Protein AF-A0A7S2W513-F1 (afdb_monomer_lite)

Organism: NCBI:txid1034831

Radius of gyration: 16.24 Å; chains: 1; bounding box: 41×33×45 Å

Secondary structure (DSSP, 8-state):
-PPP-TT-GGG-TTSTT-HHHHHHHHHTS-TT----SSEEEEETTEEEEEE--EE-HHHHHS---S--TTEE-HHHHHHHHHTSPSS-SEEEESSPBTTT-TTSBHHHHHHHHHS-GGGS-SEEEE-S-SS--S-----SS-TT-HHHHHHHHHTT-

InterPro domains:
  IPR004843 Calcineurin-like, phosphoesterase domain [PF00149] (4-131)
  IPR029052 Metallo-dependent phosphatase-like [G3DSA:3.60.21.10] (4-156)
  IPR029052 Metallo-dependent phosphatase-like [SSF56300] (4-141)
  IPR051693 UPF0046 metallophosphoesterase [PTHR12905] (5-137)

pLDDT: mean 82.96, std 17.29, range [33.56, 98.06]

Sequence (157 aa):
PRPPGNHDTILDKRSMDYQPVAREILARLPSHVEYLQHKGTQYRGLNIFGSPYTASRVELFGQRYYSEGFERTT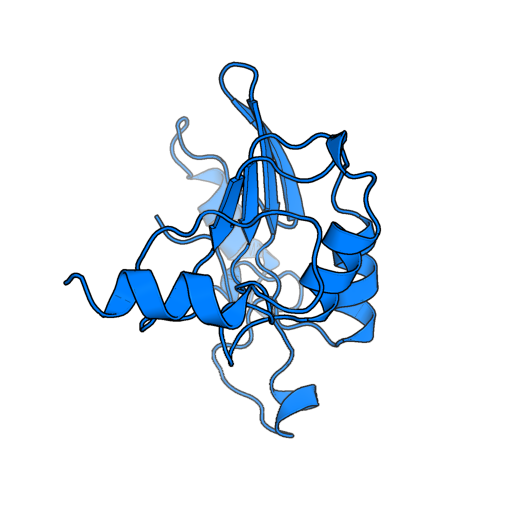KERRRLWSEIPQGLDLLITHVPPGTLASSGDSTLDDAIAAMPRDSRPKVHCFGHDHHGFGVSLVQYGNKGNAGAAAAAAAAAA

Foldseek 3Di:
DAAAELQVLCCAPPRPNPDPVVVVVQVPDPPPDDHADLDWDDDPNFIEHEHHAFAACCQVPVDDDPSRGNHDHLVVLLVSLLSDFWQGQEYEYAAADVLQDVRHDVSNVVSQLPGDPNRHHNYYHYHPDPVQPDDFDDDPDDPPPSVPRSVVGVVVD

Structure (mmCIF, N/CA/C/O backbone):
data_AF-A0A7S2W513-F1
#
_entry.id   AF-A0A7S2W513-F1
#
loop_
_atom_site.group_PDB
_atom_site.id
_atom_site.type_symbol
_atom_site.label_atom_id
_atom_site.label_alt_id
_atom_site.label_comp_id
_atom_site.label_asym_id
_atom_site.label_entity_id
_atom_site.label_seq_id
_atom_site.pdbx_PDB_ins_code
_atom_site.Cartn_x
_atom_site.Cartn_y
_atom_site.Cartn_z
_atom_site.occupancy
_atom_site.B_iso_or_equiv
_atom_site.auth_seq_id
_atom_site.auth_comp_id
_atom_site.auth_asym_id
_atom_site.auth_atom_id
_atom_site.pdbx_PDB_model_num
ATOM 1 N N . PRO A 1 1 ? -6.112 -14.702 -0.211 1.00 46.03 1 PRO A N 1
ATOM 2 C CA . PRO A 1 1 ? -5.761 -14.009 -1.478 1.00 46.03 1 PRO A CA 1
ATOM 3 C C . PRO A 1 1 ? -4.738 -12.901 -1.206 1.00 46.03 1 PRO A C 1
ATOM 5 O O . PRO A 1 1 ? -4.968 -12.104 -0.303 1.00 46.03 1 PRO A O 1
ATOM 8 N N . ARG A 1 2 ? -3.600 -12.885 -1.916 1.00 57.59 2 ARG A N 1
ATOM 9 C CA . ARG A 1 2 ? -2.625 -11.788 -1.806 1.00 57.59 2 ARG A CA 1
ATOM 10 C C . ARG A 1 2 ? -3.112 -10.583 -2.619 1.00 57.59 2 ARG A C 1
ATOM 12 O O . ARG A 1 2 ? -3.688 -10.805 -3.685 1.00 57.59 2 ARG A O 1
ATOM 19 N N . PRO A 1 3 ? -2.927 -9.344 -2.132 1.00 71.69 3 PRO A N 1
ATOM 20 C CA . PRO A 1 3 ? -3.208 -8.169 -2.941 1.00 71.69 3 PRO A CA 1
ATOM 21 C C . PRO A 1 3 ? -2.285 -8.136 -4.174 1.00 71.69 3 PRO A C 1
ATOM 23 O O . PRO A 1 3 ? -1.202 -8.726 -4.129 1.00 71.69 3 PRO A O 1
ATOM 26 N N . PRO A 1 4 ? -2.702 -7.461 -5.260 1.00 78.25 4 PRO A N 1
ATOM 27 C CA . PRO A 1 4 ? -1.838 -7.196 -6.410 1.00 78.25 4 PRO A CA 1
ATOM 28 C C . PRO A 1 4 ? -0.530 -6.525 -5.979 1.00 78.25 4 PRO A C 1
ATOM 30 O O . PRO A 1 4 ? -0.530 -5.699 -5.067 1.00 78.25 4 PRO A O 1
ATOM 33 N N . GLY A 1 5 ? 0.558 -6.838 -6.667 1.00 81.12 5 GLY A N 1
ATOM 34 C CA . GLY A 1 5 ? 1.898 -6.384 -6.343 1.00 81.12 5 GLY A CA 1
ATOM 35 C C . GLY A 1 5 ? 2.865 -6.502 -7.513 1.00 81.12 5 GLY A C 1
ATOM 36 O O . GLY A 1 5 ? 2.487 -6.450 -8.679 1.00 81.12 5 GLY A O 1
ATOM 37 N N . ASN A 1 6 ? 4.148 -6.674 -7.214 1.00 81.12 6 ASN A N 1
ATOM 38 C CA . ASN A 1 6 ? 5.201 -6.552 -8.222 1.00 81.12 6 ASN A CA 1
ATOM 39 C C . ASN A 1 6 ? 5.165 -7.591 -9.353 1.00 81.12 6 ASN A C 1
ATOM 41 O O . ASN A 1 6 ? 5.628 -7.329 -10.458 1.00 81.12 6 ASN A O 1
ATOM 45 N N . HIS A 1 7 ? 4.508 -8.728 -9.147 1.00 85.88 7 HIS A N 1
ATOM 46 C CA . HIS A 1 7 ? 4.329 -9.734 -10.197 1.00 85.88 7 HIS A CA 1
ATOM 47 C C . HIS A 1 7 ? 3.085 -9.495 -11.070 1.00 85.88 7 HIS A C 1
ATOM 49 O O . HIS A 1 7 ? 2.903 -10.190 -12.064 1.00 85.88 7 HIS A O 1
ATOM 55 N N . ASP A 1 8 ? 2.262 -8.495 -10.753 1.00 85.19 8 ASP A N 1
ATOM 56 C CA . ASP A 1 8 ? 1.015 -8.179 -11.454 1.00 85.19 8 ASP A CA 1
ATOM 57 C C . ASP A 1 8 ? 1.222 -7.068 -12.495 1.00 85.19 8 ASP A C 1
ATOM 59 O O . ASP A 1 8 ? 0.463 -6.099 -12.566 1.00 85.19 8 ASP A O 1
ATOM 63 N N . THR A 1 9 ? 2.273 -7.191 -13.312 1.00 85.38 9 THR A N 1
ATOM 64 C CA . THR A 1 9 ? 2.670 -6.185 -14.316 1.00 85.38 9 THR A CA 1
ATOM 65 C C . THR A 1 9 ? 1.538 -5.837 -15.276 1.00 85.38 9 THR A C 1
ATOM 67 O O . THR A 1 9 ? 1.370 -4.671 -15.620 1.00 85.38 9 THR A O 1
ATOM 70 N N . ILE A 1 10 ? 0.707 -6.812 -15.652 1.00 86.38 10 ILE A N 1
ATOM 71 C CA . ILE A 1 10 ? -0.454 -6.602 -16.526 1.00 86.38 10 ILE A CA 1
ATOM 72 C C . ILE A 1 10 ? -1.484 -5.629 -15.930 1.00 86.38 10 ILE A C 1
ATOM 74 O O . ILE A 1 10 ? -2.225 -5.001 -16.674 1.00 86.38 10 ILE A O 1
ATOM 78 N N . LEU A 1 11 ? -1.525 -5.468 -14.602 1.00 86.31 11 LEU A N 1
ATOM 79 C CA . LEU A 1 11 ? -2.463 -4.588 -13.900 1.00 86.31 11 LEU A CA 1
ATOM 80 C C . LEU A 1 11 ? -1.873 -3.203 -13.574 1.00 86.31 11 LEU A C 1
ATOM 82 O O . LEU A 1 11 ? -2.607 -2.316 -13.125 1.00 86.31 11 LEU A O 1
ATOM 86 N N . ASP A 1 12 ? -0.572 -2.976 -13.786 1.00 86.50 12 ASP A N 1
ATOM 87 C CA . ASP A 1 12 ? 0.029 -1.657 -13.576 1.00 86.50 12 ASP A CA 1
ATOM 88 C C . ASP A 1 12 ? -0.175 -0.761 -14.801 1.00 86.50 12 ASP A C 1
ATOM 90 O O . ASP A 1 12 ? 0.250 -1.091 -15.905 1.00 86.50 12 ASP A O 1
ATOM 94 N N . LYS A 1 13 ? -0.725 0.442 -14.586 1.00 78.25 13 LYS A N 1
ATOM 95 C CA . LYS A 1 13 ? -0.958 1.443 -15.638 1.00 78.25 13 LYS A CA 1
ATOM 96 C C . LYS A 1 13 ? 0.296 1.867 -16.397 1.00 78.25 13 LYS A C 1
ATOM 98 O O . LYS A 1 13 ? 0.178 2.426 -17.484 1.00 78.25 13 LYS A O 1
ATOM 103 N N . ARG A 1 14 ? 1.472 1.677 -15.793 1.00 78.62 14 ARG A N 1
ATOM 104 C CA . ARG A 1 14 ? 2.774 1.986 -16.400 1.00 78.62 14 ARG A CA 1
ATOM 105 C C . ARG A 1 14 ? 3.333 0.857 -17.259 1.00 78.62 14 ARG A C 1
ATOM 107 O O . ARG A 1 14 ? 4.314 1.088 -17.957 1.00 78.62 14 ARG A O 1
ATOM 114 N N . SER A 1 15 ? 2.741 -0.332 -17.202 1.00 70.94 15 SER A N 1
ATOM 115 C CA . SER A 1 15 ? 3.167 -1.457 -18.025 1.00 70.94 15 SER A CA 1
ATOM 116 C C . SER A 1 15 ? 2.752 -1.258 -19.481 1.00 70.94 15 SER A C 1
ATOM 118 O O . SER A 1 15 ? 1.653 -0.778 -19.770 1.00 70.94 15 SER A O 1
ATOM 120 N N . MET A 1 16 ? 3.628 -1.658 -20.403 1.00 58.09 16 MET A N 1
ATOM 121 C CA . MET A 1 16 ? 3.396 -1.587 -21.851 1.00 58.09 16 MET A CA 1
ATOM 122 C C . MET A 1 16 ? 2.167 -2.416 -22.279 1.00 58.09 16 MET A C 1
ATOM 124 O O . MET A 1 16 ? 1.472 -2.046 -23.221 1.00 58.09 16 MET A O 1
ATOM 128 N N . ASP A 1 17 ? 1.857 -3.486 -21.535 1.00 60.34 17 ASP A N 1
ATOM 129 C CA . ASP A 1 17 ? 0.803 -4.469 -21.835 1.00 60.34 17 ASP A CA 1
ATOM 130 C C . ASP A 1 17 ? -0.574 -4.116 -21.225 1.00 60.34 17 ASP A C 1
ATOM 132 O O . ASP A 1 17 ? -1.532 -4.886 -21.308 1.00 60.34 17 ASP A O 1
ATOM 136 N N . TYR A 1 18 ? -0.685 -2.950 -20.578 1.00 61.34 18 TYR A N 1
ATOM 137 C CA . TYR A 1 18 ? -1.739 -2.651 -19.604 1.00 61.34 18 TYR A CA 1
ATOM 138 C C . TYR A 1 18 ? -3.172 -2.565 -20.159 1.00 61.34 18 TYR A C 1
ATOM 140 O O . TYR A 1 18 ? -4.118 -2.935 -19.470 1.00 61.34 18 TYR A O 1
ATOM 148 N N . GLN A 1 19 ? -3.411 -2.016 -21.352 1.00 66.69 19 GLN A N 1
ATOM 149 C CA . GLN A 1 19 ? -4.746 -1.435 -21.580 1.00 66.69 19 GLN A CA 1
ATOM 150 C C . GLN A 1 19 ? -5.844 -2.425 -22.023 1.00 66.69 19 GLN A C 1
ATOM 152 O O . GLN A 1 19 ? -6.916 -2.379 -21.416 1.00 66.69 19 GLN A O 1
ATOM 157 N N . PRO A 1 20 ? -5.670 -3.309 -23.028 1.00 73.06 20 PRO A N 1
ATOM 158 C CA . PRO A 1 20 ? -6.785 -4.145 -23.487 1.00 73.06 20 PRO A CA 1
ATOM 159 C C . PRO A 1 20 ? -7.049 -5.341 -22.563 1.00 73.06 20 PRO A C 1
ATOM 161 O O . PRO A 1 20 ? -8.175 -5.545 -22.112 1.00 73.06 20 PRO A O 1
ATOM 164 N N . VAL A 1 21 ? -6.000 -6.100 -22.231 1.00 81.69 21 VAL A N 1
ATOM 165 C CA . VAL A 1 21 ? -6.139 -7.394 -21.546 1.00 81.69 21 VAL A CA 1
ATOM 166 C C . VAL A 1 21 ? -6.518 -7.218 -20.076 1.00 81.69 21 VAL A C 1
ATOM 168 O O . VAL A 1 21 ? -7.400 -7.917 -19.580 1.00 81.69 21 VAL A O 1
ATOM 171 N N . ALA A 1 22 ? -5.927 -6.245 -19.375 1.00 82.69 22 ALA A N 1
ATOM 172 C CA . ALA A 1 22 ? -6.261 -5.993 -17.973 1.00 82.69 22 ALA A CA 1
ATOM 173 C C . ALA A 1 22 ? -7.732 -5.604 -17.801 1.00 82.69 22 ALA A C 1
ATOM 175 O O . ALA A 1 22 ? -8.400 -6.098 -16.897 1.00 82.69 22 ALA A O 1
ATOM 176 N N . ARG A 1 23 ? -8.263 -4.752 -18.688 1.00 81.69 23 ARG A N 1
ATOM 177 C CA . ARG A 1 23 ? -9.678 -4.357 -18.652 1.00 81.69 23 ARG A CA 1
ATOM 178 C C . ARG A 1 23 ? -10.598 -5.553 -18.853 1.00 81.69 23 ARG A C 1
ATOM 180 O O . ARG A 1 23 ? -11.595 -5.657 -18.149 1.00 81.69 23 ARG A O 1
ATOM 187 N N . GLU A 1 24 ? -10.261 -6.453 -19.773 1.00 87.31 24 GLU A N 1
ATOM 188 C CA . GLU A 1 24 ? -11.042 -7.665 -20.025 1.00 87.31 24 GLU A CA 1
ATOM 189 C C . GLU A 1 24 ? -11.035 -8.614 -18.819 1.00 87.31 24 GLU A C 1
ATOM 191 O O . GLU A 1 24 ? -12.090 -9.105 -18.420 1.00 87.31 24 GLU A O 1
ATOM 196 N N . ILE A 1 25 ? -9.872 -8.816 -18.189 1.00 87.62 25 ILE A N 1
ATOM 197 C CA . ILE A 1 25 ? -9.749 -9.615 -16.961 1.00 87.62 25 ILE A CA 1
ATOM 198 C C . ILE A 1 25 ? -10.587 -8.997 -15.839 1.00 87.62 25 ILE A C 1
ATOM 200 O O . ILE A 1 25 ? -11.380 -9.691 -15.206 1.00 87.62 25 ILE A O 1
ATOM 204 N N . LEU A 1 26 ? -10.445 -7.687 -15.613 1.00 88.56 26 LEU A N 1
ATOM 205 C CA . LEU A 1 26 ? -11.172 -6.977 -14.562 1.00 88.56 26 LEU A CA 1
ATOM 206 C C . LEU A 1 26 ? -12.690 -6.981 -14.806 1.00 88.56 26 LEU A C 1
ATOM 208 O O . LEU A 1 26 ? -13.454 -7.094 -13.851 1.00 88.56 26 LEU A O 1
ATOM 212 N N . ALA A 1 27 ? -13.134 -6.918 -16.065 1.00 88.94 27 ALA A N 1
ATOM 213 C CA . ALA A 1 27 ? -14.548 -7.006 -16.436 1.00 88.94 27 ALA A CA 1
ATOM 214 C C . ALA A 1 27 ? -15.147 -8.409 -16.237 1.00 88.94 27 ALA A C 1
ATOM 216 O O . ALA A 1 27 ? -16.364 -8.544 -16.129 1.00 88.94 27 ALA A O 1
ATOM 217 N N . ARG A 1 28 ? -14.309 -9.451 -16.189 1.00 93.12 28 ARG A N 1
ATOM 218 C CA . ARG A 1 28 ? -14.709 -10.851 -15.970 1.00 93.12 28 ARG A CA 1
ATOM 219 C C . ARG A 1 28 ? -14.583 -11.304 -14.518 1.00 93.12 28 ARG A C 1
ATOM 221 O O . ARG A 1 28 ? -14.800 -12.483 -14.234 1.00 93.12 28 ARG A O 1
ATOM 228 N N . LEU A 1 29 ? -14.222 -10.406 -13.599 1.00 92.25 29 LEU A N 1
ATOM 229 C CA . LEU A 1 29 ? -14.157 -10.754 -12.185 1.00 92.25 29 LEU A CA 1
ATOM 230 C C . LEU A 1 29 ? -15.533 -11.223 -11.683 1.00 92.25 29 LEU A C 1
ATOM 232 O O . LEU A 1 29 ? -16.554 -10.629 -12.040 1.00 92.25 29 LEU A O 1
ATOM 236 N N . PRO A 1 30 ? -15.585 -12.274 -10.844 1.00 94.19 30 PRO A N 1
ATOM 237 C CA . PRO A 1 30 ? -16.830 -12.687 -10.214 1.00 94.19 30 PRO A CA 1
ATOM 238 C C . PRO A 1 30 ? -17.453 -11.543 -9.409 1.00 94.19 30 PRO A C 1
ATOM 240 O O . PRO A 1 30 ? -16.743 -10.742 -8.807 1.00 94.19 30 PRO A O 1
ATOM 243 N N . SER A 1 31 ? -18.782 -11.520 -9.300 1.00 92.00 31 SER A N 1
ATOM 244 C CA . SER A 1 31 ? -19.524 -10.468 -8.580 1.00 92.00 31 SER A CA 1
ATOM 245 C C . SER A 1 31 ? -19.173 -10.331 -7.092 1.00 92.00 31 SER A C 1
ATOM 247 O O . SER A 1 31 ? -19.474 -9.312 -6.480 1.00 92.00 31 SER A O 1
ATOM 249 N N . HIS A 1 32 ? -18.541 -11.348 -6.503 1.00 91.38 32 HIS A N 1
ATOM 250 C CA . HIS A 1 32 ? -18.082 -11.358 -5.114 1.00 91.38 32 HIS A CA 1
ATOM 251 C C . HIS A 1 32 ? -16.605 -10.952 -4.957 1.00 91.38 32 HIS A C 1
ATOM 253 O O . HIS A 1 32 ? -16.044 -11.099 -3.871 1.00 91.38 32 HIS A O 1
ATOM 259 N N . VAL A 1 33 ? -15.957 -10.481 -6.026 1.00 92.81 33 VAL A N 1
ATOM 260 C CA . VAL A 1 33 ? -14.560 -10.038 -6.026 1.00 92.81 33 VAL A CA 1
ATOM 261 C C . VAL A 1 33 ? -14.499 -8.570 -6.413 1.00 92.81 33 VAL A C 1
ATOM 263 O O . VAL A 1 33 ? -14.889 -8.186 -7.512 1.00 92.81 33 VAL A O 1
ATOM 266 N N . GLU A 1 34 ? -13.935 -7.752 -5.529 1.00 92.88 34 GLU A N 1
ATOM 267 C CA . GLU A 1 34 ? -13.625 -6.362 -5.834 1.00 92.88 34 GLU A CA 1
ATOM 268 C C . GLU A 1 34 ? -12.111 -6.152 -5.917 1.00 92.88 34 GLU A C 1
ATOM 270 O O . GLU A 1 34 ? -11.368 -6.420 -4.973 1.00 92.88 34 GLU A O 1
ATOM 275 N N . TYR A 1 35 ? -11.649 -5.639 -7.056 1.00 92.50 35 TYR A N 1
ATOM 276 C CA . TYR A 1 35 ? -10.255 -5.254 -7.247 1.00 92.50 35 TYR A CA 1
ATOM 277 C C . TYR A 1 35 ? -9.988 -3.853 -6.683 1.00 92.50 35 TYR A C 1
ATOM 279 O O . TYR A 1 35 ? -10.622 -2.875 -7.099 1.00 92.50 35 TYR A O 1
ATOM 287 N N . LEU A 1 36 ? -9.028 -3.750 -5.755 1.00 93.81 36 LEU A N 1
ATOM 288 C CA . LEU A 1 36 ? -8.579 -2.490 -5.160 1.00 93.81 36 LEU A CA 1
ATOM 289 C C . LEU A 1 36 ? -7.187 -2.112 -5.693 1.00 93.81 36 LEU A C 1
ATOM 291 O O . LEU A 1 36 ? -6.199 -2.781 -5.402 1.00 93.81 36 LEU A O 1
ATOM 295 N N . GLN A 1 37 ? -7.104 -1.008 -6.438 1.00 93.81 37 GLN A N 1
ATOM 296 C CA . GLN A 1 37 ? -5.847 -0.427 -6.917 1.00 93.81 37 GLN A CA 1
ATOM 297 C C . GLN A 1 37 ? -5.740 1.006 -6.420 1.00 93.81 37 GLN A C 1
ATOM 299 O O . GLN A 1 37 ? -6.171 1.935 -7.101 1.00 93.81 37 GLN A O 1
ATOM 304 N N . HIS A 1 38 ? -5.170 1.166 -5.228 1.00 96.00 38 HIS A N 1
ATOM 305 C CA . HIS A 1 38 ? -5.065 2.457 -4.555 1.00 96.00 38 HIS A CA 1
ATOM 306 C C . HIS A 1 38 ? -6.430 3.144 -4.412 1.00 96.00 38 HIS A C 1
ATOM 308 O O . HIS A 1 38 ? -6.624 4.285 -4.825 1.00 96.00 38 HIS A O 1
ATOM 314 N N . LYS A 1 39 ? -7.408 2.391 -3.896 1.00 96.44 39 LYS A N 1
ATOM 315 C CA . LYS A 1 39 ? -8.786 2.859 -3.721 1.00 96.44 39 LYS A CA 1
ATOM 316 C C . LYS A 1 39 ? -9.403 2.317 -2.434 1.00 96.44 39 LYS A C 1
ATOM 318 O O . LYS A 1 39 ? -9.008 1.253 -1.947 1.00 96.44 39 LYS A O 1
ATOM 323 N N . GLY A 1 40 ? -10.403 3.041 -1.939 1.00 96.62 40 GLY A N 1
ATOM 324 C CA . GLY A 1 40 ? -11.252 2.616 -0.832 1.00 96.62 40 GLY A CA 1
ATOM 325 C C . GLY A 1 40 ? -12.493 1.845 -1.288 1.00 96.62 40 GLY A C 1
ATOM 326 O O . GLY A 1 40 ? -12.952 2.016 -2.417 1.00 96.62 40 GLY A O 1
ATOM 327 N N . THR A 1 41 ? -13.040 1.025 -0.398 1.00 96.94 41 THR A N 1
ATOM 328 C CA . THR A 1 41 ? -14.364 0.401 -0.514 1.00 96.94 41 THR A CA 1
ATOM 329 C C . THR A 1 41 ? -14.999 0.268 0.873 1.00 96.94 41 THR A C 1
ATOM 331 O O . THR A 1 41 ? -14.321 0.412 1.895 1.00 96.94 41 THR A O 1
ATOM 334 N N . GLN A 1 42 ? -16.299 -0.012 0.910 1.00 96.75 42 GLN A N 1
ATOM 335 C CA . GLN A 1 42 ? -17.012 -0.364 2.131 1.00 96.75 42 GLN A CA 1
ATOM 336 C C . GLN A 1 42 ? -17.602 -1.760 2.012 1.00 96.75 42 GLN A C 1
ATOM 338 O O . GLN A 1 42 ? -18.323 -2.068 1.065 1.00 96.75 42 GLN A O 1
ATOM 343 N N . TYR A 1 43 ? -17.349 -2.594 3.016 1.00 94.50 43 TYR A N 1
ATOM 344 C CA . TYR A 1 43 ? -17.930 -3.928 3.094 1.00 94.50 43 TYR A CA 1
ATOM 345 C C . TYR A 1 43 ? -18.449 -4.187 4.502 1.00 94.50 43 TYR A C 1
ATOM 347 O O . TYR A 1 43 ? -17.693 -4.148 5.468 1.00 94.50 43 TYR A O 1
ATOM 355 N N . ARG A 1 44 ? -19.760 -4.438 4.625 1.00 95.12 44 ARG A N 1
ATOM 356 C CA . ARG A 1 44 ? -20.445 -4.667 5.913 1.00 95.12 44 ARG A CA 1
ATOM 357 C C . ARG A 1 44 ? -20.174 -3.568 6.959 1.00 95.12 44 ARG A C 1
ATOM 359 O O . ARG A 1 44 ? -20.013 -3.861 8.137 1.00 95.12 44 ARG A O 1
ATOM 366 N N . GLY A 1 45 ? -20.116 -2.310 6.514 1.00 95.56 45 GLY A N 1
ATOM 367 C CA . GLY A 1 45 ? -19.859 -1.146 7.372 1.00 95.56 45 GLY A CA 1
ATOM 368 C C . GLY A 1 45 ? -18.389 -0.916 7.735 1.00 95.56 45 GLY A C 1
ATOM 369 O O . GLY A 1 45 ? -18.106 0.026 8.465 1.00 95.56 45 GLY A O 1
ATOM 370 N N . LEU A 1 46 ? -17.462 -1.739 7.231 1.00 96.69 46 LEU A N 1
ATOM 371 C CA . LEU A 1 46 ? -16.025 -1.546 7.414 1.00 96.69 46 LEU A CA 1
ATOM 372 C C . LEU A 1 46 ? -15.456 -0.681 6.293 1.00 96.69 46 LEU A C 1
ATOM 374 O O . LEU A 1 46 ? -15.680 -0.975 5.116 1.00 96.69 46 LEU A O 1
ATOM 378 N N . ASN A 1 47 ? -14.671 0.330 6.658 1.00 97.62 47 ASN A N 1
ATOM 379 C CA . ASN A 1 47 ? -13.915 1.156 5.725 1.00 97.62 47 ASN A CA 1
ATOM 380 C C . ASN A 1 47 ? -12.583 0.478 5.390 1.00 97.62 47 ASN A C 1
ATOM 382 O O . ASN A 1 47 ? -11.717 0.317 6.256 1.00 97.62 47 ASN A O 1
ATOM 386 N N . ILE A 1 48 ? -12.419 0.088 4.126 1.00 97.94 48 ILE A N 1
ATOM 387 C CA . ILE A 1 48 ? -11.266 -0.671 3.638 1.00 97.94 48 ILE A CA 1
ATOM 388 C C . ILE A 1 48 ? -10.534 0.155 2.585 1.00 97.94 48 ILE A C 1
ATOM 390 O O . ILE A 1 48 ? -11.171 0.723 1.702 1.00 97.94 48 ILE A O 1
ATOM 394 N N . PHE A 1 49 ? -9.204 0.185 2.621 1.00 98.06 49 PHE A N 1
ATOM 395 C CA . PHE A 1 49 ? -8.381 0.770 1.559 1.00 98.06 49 PHE A CA 1
ATOM 396 C C . PHE A 1 49 ? -7.319 -0.218 1.089 1.00 98.06 49 PHE A C 1
ATOM 398 O O . PHE A 1 49 ? -6.638 -0.826 1.910 1.00 98.06 49 PHE A O 1
ATOM 405 N N . GLY A 1 50 ? -7.165 -0.372 -0.228 1.00 97.31 50 GLY A N 1
ATOM 406 C CA . GLY A 1 50 ? -6.216 -1.310 -0.829 1.00 97.31 50 GLY A CA 1
ATOM 407 C C . GLY A 1 50 ? -5.226 -0.626 -1.762 1.00 97.31 50 GLY A C 1
ATOM 408 O O . GLY A 1 50 ? -5.645 0.139 -2.631 1.00 97.31 50 GLY A O 1
ATOM 409 N N . SER A 1 51 ? -3.928 -0.921 -1.635 1.00 96.50 51 SER A N 1
ATOM 410 C CA . SER A 1 51 ? -2.884 -0.350 -2.494 1.00 96.50 51 SER A CA 1
ATOM 411 C C . SER A 1 51 ? -1.767 -1.343 -2.870 1.00 96.50 51 SER A C 1
ATOM 413 O O . SER A 1 51 ? -1.140 -1.918 -1.982 1.00 96.50 51 SER A O 1
ATOM 415 N N . PRO A 1 52 ? -1.444 -1.506 -4.169 1.00 95.25 52 PRO A N 1
ATOM 416 C CA . PRO A 1 52 ? -0.452 -2.483 -4.638 1.00 95.25 52 PRO A CA 1
ATOM 417 C C . PRO A 1 52 ? 1.002 -1.994 -4.628 1.00 95.25 52 PRO A C 1
ATOM 419 O O . PRO A 1 52 ? 1.913 -2.770 -4.908 1.00 95.25 52 PRO A O 1
ATOM 422 N N . TYR A 1 53 ? 1.229 -0.697 -4.404 1.00 95.25 53 TYR A N 1
ATOM 423 C CA . TYR A 1 53 ? 2.533 -0.095 -4.672 1.00 95.25 53 TYR A CA 1
ATOM 424 C C . TYR A 1 53 ? 3.641 -0.631 -3.768 1.00 95.25 53 TYR A C 1
ATOM 426 O O . TYR A 1 53 ? 3.434 -0.864 -2.577 1.00 95.25 53 TYR A O 1
ATOM 434 N N . THR A 1 54 ? 4.825 -0.787 -4.356 1.00 93.50 54 THR A N 1
ATOM 435 C CA . THR A 1 54 ? 6.043 -1.218 -3.666 1.00 93.50 54 THR A CA 1
ATOM 436 C C . THR A 1 54 ? 7.242 -0.364 -4.077 1.00 93.50 54 THR A C 1
ATOM 438 O O . THR A 1 54 ? 7.169 0.432 -5.022 1.00 93.50 54 THR A O 1
ATOM 441 N N . ALA A 1 55 ? 8.343 -0.496 -3.343 1.00 92.75 55 ALA A N 1
ATOM 442 C CA . ALA A 1 55 ? 9.559 0.258 -3.584 1.00 92.75 55 ALA A CA 1
ATOM 443 C C . ALA A 1 55 ? 10.209 -0.104 -4.924 1.00 92.75 55 ALA A C 1
ATOM 445 O O . ALA A 1 55 ? 10.301 -1.270 -5.302 1.00 92.75 55 ALA A O 1
ATOM 446 N N . SER A 1 56 ? 10.677 0.921 -5.638 1.00 92.00 56 SER A N 1
ATOM 447 C CA . SER A 1 56 ? 11.411 0.728 -6.882 1.00 92.00 56 SER A CA 1
ATOM 448 C C . SER A 1 56 ? 12.764 0.077 -6.620 1.00 92.00 56 SER A C 1
ATOM 450 O O . SER A 1 56 ? 13.622 0.648 -5.947 1.00 92.00 56 SER A O 1
ATOM 452 N N . ARG A 1 57 ? 12.994 -1.092 -7.216 1.00 90.25 57 ARG A N 1
ATOM 453 C CA . ARG A 1 57 ? 14.284 -1.794 -7.137 1.00 90.25 57 ARG A CA 1
ATOM 454 C C . ARG A 1 57 ? 15.364 -1.117 -7.971 1.00 90.25 57 ARG A C 1
ATOM 456 O O . ARG A 1 57 ? 16.543 -1.251 -7.660 1.00 90.25 57 ARG A O 1
ATOM 463 N N . VAL A 1 58 ? 14.974 -0.323 -8.966 1.00 90.69 58 VAL A N 1
ATOM 464 C CA . VAL A 1 58 ? 15.902 0.563 -9.681 1.00 90.69 58 VAL A CA 1
ATOM 465 C C . VAL A 1 58 ? 16.435 1.638 -8.741 1.00 90.69 58 VAL A C 1
ATOM 467 O O . VAL A 1 58 ? 17.636 1.872 -8.707 1.00 90.69 58 VAL A O 1
ATOM 470 N N . GLU A 1 59 ? 15.561 2.264 -7.952 1.00 92.44 59 GLU A N 1
ATOM 471 C CA . GLU A 1 59 ? 15.966 3.277 -6.972 1.00 92.44 59 GLU A CA 1
ATOM 472 C C . GLU A 1 59 ? 16.794 2.670 -5.828 1.00 92.44 59 GLU A C 1
ATOM 474 O O . GLU A 1 59 ? 17.770 3.277 -5.400 1.00 92.44 59 GLU A O 1
ATOM 479 N N . LEU A 1 60 ? 16.433 1.473 -5.353 1.00 88.62 60 LEU A N 1
ATOM 480 C CA . LEU A 1 60 ? 17.110 0.824 -4.224 1.00 88.62 60 LEU A CA 1
ATOM 481 C C . LEU A 1 60 ? 18.430 0.136 -4.600 1.00 88.62 60 LEU A C 1
ATOM 483 O O . LEU A 1 60 ? 19.377 0.165 -3.818 1.00 88.62 60 LEU A O 1
ATOM 487 N N . PHE A 1 61 ? 18.492 -0.507 -5.767 1.00 89.00 61 PHE A N 1
ATOM 488 C CA . PHE A 1 61 ? 19.582 -1.420 -6.140 1.00 89.00 61 PHE A CA 1
ATOM 489 C C . PHE A 1 61 ? 20.181 -1.135 -7.524 1.00 89.00 61 PHE A C 1
ATOM 491 O O . PHE A 1 61 ? 21.093 -1.842 -7.948 1.00 89.00 61 PHE A O 1
ATOM 498 N N . GLY A 1 62 ? 19.669 -0.148 -8.266 1.00 89.69 62 GLY A N 1
ATOM 499 C CA . GLY A 1 62 ? 20.124 0.148 -9.629 1.00 89.69 62 GLY A CA 1
ATOM 500 C C . GLY A 1 62 ? 19.758 -0.926 -10.660 1.00 89.69 62 GLY A C 1
ATOM 501 O O . GLY A 1 62 ? 20.333 -0.946 -11.745 1.00 89.69 62 GLY A O 1
ATOM 502 N N . GLN A 1 63 ? 18.826 -1.830 -10.342 1.00 87.50 63 GLN A N 1
ATOM 503 C CA . GLN A 1 63 ? 18.495 -2.991 -11.171 1.00 87.50 63 GLN A CA 1
ATOM 504 C C . GLN A 1 63 ? 17.021 -3.018 -11.573 1.00 87.50 63 GLN A C 1
ATOM 506 O O . GLN A 1 63 ? 16.135 -2.718 -10.773 1.00 87.50 63 GLN A O 1
ATOM 511 N N . ARG A 1 64 ? 16.768 -3.431 -12.819 1.00 84.19 64 ARG A N 1
ATOM 512 C CA . ARG A 1 64 ? 15.428 -3.711 -13.346 1.00 84.19 64 ARG A CA 1
ATOM 513 C C . ARG A 1 64 ? 15.155 -5.205 -13.353 1.00 84.19 64 ARG A C 1
ATOM 515 O O . ARG A 1 64 ? 16.045 -6.006 -13.621 1.00 84.19 64 ARG A O 1
ATOM 522 N N . TYR A 1 65 ? 13.900 -5.551 -13.119 1.00 83.06 65 TYR A N 1
ATOM 523 C CA . TYR A 1 65 ? 13.415 -6.922 -13.101 1.00 83.06 65 TYR A CA 1
ATOM 524 C C . TYR A 1 65 ? 12.129 -7.004 -13.915 1.00 83.06 65 TYR A C 1
ATOM 526 O O . TYR A 1 65 ? 11.342 -6.067 -13.912 1.00 83.06 65 TYR A O 1
ATOM 534 N N . TYR A 1 66 ? 11.867 -8.151 -14.543 1.00 81.19 66 TYR A N 1
ATOM 535 C CA . TYR A 1 66 ? 10.620 -8.364 -15.288 1.00 81.19 66 TYR A CA 1
ATOM 536 C C . TYR A 1 66 ? 9.359 -8.276 -14.412 1.00 81.19 66 TYR A C 1
ATOM 538 O O . TYR A 1 66 ? 8.276 -8.016 -14.919 1.00 81.19 66 TYR A O 1
ATOM 546 N N . SER A 1 67 ? 9.486 -8.476 -13.097 1.00 81.94 67 SER A N 1
ATOM 547 C CA . SER A 1 67 ? 8.394 -8.354 -12.127 1.00 81.94 67 SER A CA 1
ATOM 548 C C . SER A 1 67 ? 8.300 -6.951 -11.516 1.00 81.94 67 SER A C 1
ATOM 550 O O . SER A 1 67 ? 8.296 -6.828 -10.296 1.00 81.94 67 SER A O 1
ATOM 552 N N . GLU A 1 68 ? 8.281 -5.893 -12.327 1.00 83.94 68 GLU A N 1
ATOM 553 C CA . GLU A 1 68 ? 8.302 -4.485 -11.871 1.00 83.94 68 GLU A CA 1
ATOM 554 C C . GLU A 1 68 ? 6.913 -3.836 -11.700 1.00 83.94 68 GLU A C 1
ATOM 556 O O . GLU A 1 68 ? 6.776 -2.611 -11.679 1.00 83.94 68 GLU A O 1
ATOM 561 N N . GLY A 1 69 ? 5.858 -4.644 -11.561 1.00 88.56 69 GLY A N 1
ATOM 562 C CA . GLY A 1 69 ? 4.497 -4.146 -11.375 1.00 88.56 69 GLY A CA 1
ATOM 563 C C . GLY A 1 69 ? 4.388 -3.229 -10.154 1.00 88.56 69 GLY A C 1
ATOM 564 O O . GLY A 1 69 ? 4.898 -3.519 -9.077 1.00 88.56 69 GLY A O 1
ATOM 565 N N . PHE A 1 70 ? 3.724 -2.090 -10.297 1.00 92.31 70 PHE A N 1
ATOM 566 C CA . PHE A 1 70 ? 3.449 -1.168 -9.194 1.00 92.31 70 PHE A CA 1
ATOM 567 C C . PHE A 1 70 ? 4.694 -0.670 -8.438 1.00 92.31 70 PHE A C 1
ATOM 569 O O . PHE A 1 70 ? 4.568 -0.096 -7.353 1.00 92.31 70 PHE A O 1
ATOM 576 N N . GLU A 1 71 ? 5.891 -0.814 -9.009 1.00 93.69 71 GLU A N 1
ATOM 577 C CA . GLU A 1 71 ? 7.100 -0.224 -8.453 1.00 93.69 71 GLU A CA 1
ATOM 578 C C . GLU A 1 71 ? 7.054 1.290 -8.594 1.00 93.69 71 GLU A C 1
ATOM 580 O O . GLU A 1 71 ? 6.776 1.835 -9.669 1.00 93.69 71 GLU A O 1
ATOM 585 N N . ARG A 1 72 ? 7.310 1.989 -7.493 1.00 94.75 72 ARG A N 1
ATOM 586 C CA . ARG A 1 72 ? 7.284 3.448 -7.437 1.00 94.75 72 ARG A CA 1
ATOM 587 C C . ARG A 1 72 ? 8.500 3.973 -6.693 1.00 94.75 72 ARG A C 1
ATOM 589 O O . ARG A 1 72 ? 8.962 3.391 -5.706 1.00 94.75 72 ARG A O 1
ATOM 596 N N . THR A 1 73 ? 9.013 5.096 -7.177 1.00 95.75 73 THR A N 1
ATOM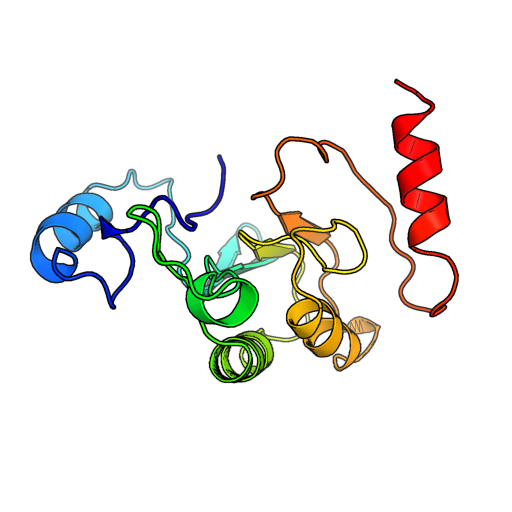 597 C CA . THR A 1 73 ? 10.095 5.826 -6.506 1.00 95.75 73 THR A CA 1
ATOM 598 C C . THR A 1 73 ? 9.648 6.275 -5.118 1.00 95.75 73 THR A C 1
ATOM 600 O O . THR A 1 73 ? 8.452 6.410 -4.842 1.00 95.75 73 THR A O 1
ATOM 603 N N . THR A 1 74 ? 10.598 6.563 -4.239 1.00 95.88 74 THR A N 1
ATOM 604 C CA . THR A 1 74 ? 10.355 7.073 -2.884 1.00 95.88 74 THR A CA 1
ATOM 605 C C . THR A 1 74 ? 9.484 8.325 -2.922 1.00 95.88 74 THR A C 1
ATOM 607 O O . THR A 1 74 ? 8.545 8.458 -2.138 1.00 95.88 74 THR A O 1
ATOM 610 N N . LYS A 1 75 ? 9.741 9.229 -3.875 1.00 96.62 75 LYS A N 1
ATOM 611 C CA . LYS A 1 75 ? 8.951 10.454 -4.061 1.00 96.62 7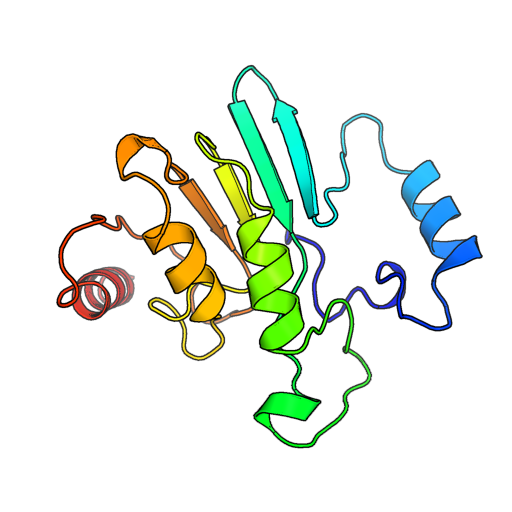5 LYS A CA 1
ATOM 612 C C . LYS A 1 75 ? 7.487 10.152 -4.395 1.00 96.62 75 LYS A C 1
ATOM 614 O O . LYS A 1 75 ? 6.585 10.766 -3.831 1.00 96.62 75 LYS A O 1
ATOM 619 N N . GLU A 1 76 ? 7.247 9.218 -5.307 1.00 96.56 76 GLU A N 1
ATOM 620 C CA . GLU A 1 76 ? 5.895 8.830 -5.717 1.00 96.56 76 GLU A CA 1
ATOM 621 C C . GLU A 1 76 ? 5.153 8.104 -4.602 1.00 96.56 76 GLU A C 1
ATOM 623 O O . GLU A 1 76 ? 3.987 8.404 -4.363 1.00 96.56 76 GLU A O 1
ATOM 628 N N . ARG A 1 77 ? 5.832 7.198 -3.893 1.00 96.81 77 ARG A N 1
ATOM 629 C CA . ARG A 1 77 ? 5.264 6.476 -2.752 1.00 96.81 77 ARG A CA 1
ATOM 630 C C . ARG A 1 77 ? 4.837 7.426 -1.648 1.00 96.81 77 ARG A C 1
ATOM 632 O O . ARG A 1 77 ? 3.690 7.357 -1.239 1.00 96.81 77 ARG A O 1
ATOM 639 N N . ARG A 1 78 ? 5.668 8.403 -1.264 1.00 97.06 78 ARG A N 1
ATOM 640 C CA . ARG A 1 78 ? 5.270 9.442 -0.292 1.00 97.06 78 ARG A CA 1
ATOM 641 C C . ARG A 1 78 ? 3.993 10.176 -0.706 1.00 97.06 78 ARG A C 1
ATOM 643 O O . ARG A 1 78 ? 3.128 10.401 0.133 1.00 97.06 78 ARG A O 1
ATOM 650 N N . ARG A 1 79 ? 3.855 10.519 -1.992 1.00 97.06 79 ARG A N 1
ATOM 651 C CA . ARG A 1 79 ? 2.626 11.132 -2.521 1.00 97.06 79 ARG A CA 1
ATOM 652 C C . ARG A 1 79 ? 1.438 10.174 -2.409 1.00 97.06 79 ARG A C 1
ATOM 654 O O . ARG A 1 79 ? 0.424 10.548 -1.842 1.00 97.06 79 ARG A O 1
ATOM 661 N N . LEU A 1 80 ? 1.578 8.944 -2.893 1.00 96.88 80 LEU A N 1
ATOM 662 C CA . LEU A 1 80 ? 0.521 7.928 -2.850 1.00 96.88 80 LEU A CA 1
ATOM 663 C C . LEU A 1 80 ? 0.090 7.615 -1.409 1.00 96.88 80 LEU A C 1
ATOM 665 O O . LEU A 1 80 ? -1.092 7.577 -1.104 1.00 96.88 80 LEU A O 1
ATOM 669 N N . TRP A 1 81 ? 1.027 7.457 -0.480 1.00 97.00 81 TRP A N 1
ATOM 670 C CA . TRP A 1 81 ? 0.716 7.185 0.923 1.00 97.00 81 TRP A CA 1
ATOM 671 C C . TRP A 1 81 ? 0.032 8.358 1.622 1.00 97.00 81 TRP A C 1
ATOM 673 O O . TRP A 1 81 ? -0.772 8.128 2.521 1.00 97.00 81 TRP A O 1
ATOM 683 N N . SER A 1 82 ? 0.256 9.593 1.164 1.00 96.12 82 SER A N 1
ATOM 684 C CA . SER A 1 82 ? -0.502 10.756 1.645 1.00 96.12 82 SER A CA 1
ATOM 685 C C . SER A 1 82 ? -1.966 10.777 1.182 1.00 96.12 82 SER A C 1
ATOM 687 O O . SER A 1 82 ? -2.776 11.479 1.779 1.00 96.12 82 SER A O 1
ATOM 689 N N . GLU A 1 83 ? -2.318 10.000 0.150 1.00 96.62 83 GLU A N 1
ATOM 690 C CA . GLU A 1 83 ? -3.688 9.864 -0.363 1.00 96.62 83 GLU A CA 1
ATOM 691 C C . GLU A 1 83 ? -4.497 8.798 0.413 1.00 96.62 83 GLU A C 1
ATOM 693 O O . GLU A 1 83 ? -5.704 8.672 0.202 1.00 96.62 83 GLU A O 1
ATOM 698 N N . ILE A 1 84 ? -3.868 8.043 1.330 1.00 96.69 84 ILE A N 1
ATOM 699 C CA . ILE A 1 84 ? -4.571 7.073 2.182 1.00 96.69 84 ILE A CA 1
ATOM 700 C C . ILE A 1 84 ? -5.539 7.832 3.107 1.00 96.69 84 ILE A C 1
ATOM 702 O O . ILE A 1 84 ? -5.100 8.686 3.885 1.00 96.69 84 ILE A O 1
ATOM 706 N N . PRO A 1 85 ? -6.847 7.521 3.073 1.00 95.88 85 PRO A N 1
ATOM 707 C CA . PRO A 1 85 ? -7.822 8.186 3.919 1.00 95.88 85 PRO A CA 1
ATOM 708 C C . PRO A 1 85 ? -7.628 7.817 5.393 1.00 95.88 85 PRO A C 1
ATOM 710 O O . PRO A 1 85 ? -7.163 6.736 5.750 1.00 95.88 85 PRO A O 1
ATOM 713 N N . GLN A 1 86 ? -8.027 8.741 6.256 1.00 94.12 86 GLN A N 1
ATOM 714 C CA . GLN A 1 86 ? -8.062 8.555 7.702 1.00 94.12 86 GLN A CA 1
ATOM 715 C C . GLN A 1 86 ? -9.307 7.767 8.139 1.00 94.12 86 GLN A C 1
ATOM 717 O O . GLN A 1 86 ? -10.312 7.744 7.431 1.00 94.12 86 GLN A O 1
ATOM 722 N N . GLY A 1 87 ? -9.260 7.161 9.329 1.00 94.25 87 GLY A N 1
ATOM 723 C CA . GLY A 1 87 ? -10.408 6.474 9.937 1.00 94.25 87 GLY A CA 1
ATOM 724 C C . GLY A 1 87 ? -10.724 5.115 9.308 1.00 94.25 87 GLY A C 1
ATOM 725 O O . GLY A 1 87 ? -11.875 4.681 9.310 1.00 94.25 87 GLY A O 1
ATOM 726 N N . LEU A 1 88 ? -9.713 4.457 8.738 1.00 96.31 88 LEU A N 1
ATOM 727 C CA . LEU A 1 88 ? -9.855 3.134 8.142 1.00 96.31 88 LEU A CA 1
ATOM 728 C C . LEU A 1 88 ? -9.981 2.043 9.207 1.00 96.31 88 LEU A C 1
ATOM 730 O O . LEU A 1 88 ? -9.247 2.020 10.195 1.00 96.31 88 LEU A O 1
ATOM 734 N N . ASP A 1 89 ? -10.854 1.073 8.958 1.00 97.12 89 ASP A N 1
ATOM 735 C CA . ASP A 1 89 ? -10.873 -0.163 9.736 1.00 97.12 89 ASP A CA 1
ATOM 736 C C . ASP A 1 89 ? -9.776 -1.114 9.249 1.00 97.12 89 ASP A C 1
ATOM 738 O O . ASP A 1 89 ? -9.091 -1.740 10.058 1.00 97.12 89 ASP A O 1
ATOM 742 N N . LEU A 1 90 ? -9.572 -1.183 7.929 1.00 96.50 90 LEU A N 1
ATOM 743 C CA . LEU A 1 90 ? -8.614 -2.088 7.303 1.00 96.50 90 LEU A CA 1
ATOM 744 C C . LEU A 1 90 ? -7.801 -1.391 6.205 1.00 96.50 90 LEU A C 1
ATOM 746 O O . LEU A 1 90 ? -8.344 -0.913 5.209 1.00 96.50 90 LEU A O 1
ATOM 750 N N . LEU A 1 91 ? -6.479 -1.408 6.356 1.00 97.12 91 LEU A N 1
ATOM 751 C CA . LEU A 1 91 ? -5.525 -1.069 5.306 1.00 97.12 91 LEU A CA 1
ATOM 752 C C . LEU A 1 91 ? -4.937 -2.358 4.724 1.00 97.12 91 LEU A C 1
ATOM 754 O O . LEU A 1 91 ? -4.449 -3.208 5.464 1.00 97.12 91 LEU A O 1
ATOM 758 N N . ILE A 1 92 ? -4.962 -2.499 3.402 1.00 96.88 92 ILE A N 1
ATOM 759 C CA . ILE A 1 92 ? -4.368 -3.621 2.675 1.00 96.88 92 ILE A CA 1
ATOM 760 C C . ILE A 1 92 ? -3.277 -3.076 1.757 1.00 96.88 92 ILE A C 1
ATOM 762 O O . ILE A 1 92 ? -3.565 -2.297 0.847 1.00 96.88 92 ILE A O 1
ATOM 766 N N . THR A 1 93 ? -2.030 -3.494 1.952 1.00 95.88 93 THR A N 1
ATOM 767 C CA . THR A 1 93 ? -0.921 -3.131 1.056 1.00 95.88 93 THR A CA 1
ATOM 768 C C . THR A 1 93 ? -0.197 -4.360 0.540 1.00 95.88 93 THR A C 1
ATOM 770 O O . THR A 1 93 ? -0.211 -5.411 1.170 1.00 95.88 93 THR A O 1
ATOM 773 N N . HIS A 1 94 ? 0.452 -4.262 -0.620 1.00 93.88 94 HIS A N 1
ATOM 774 C CA . HIS A 1 94 ? 1.382 -5.320 -1.028 1.00 93.88 94 HIS A CA 1
ATOM 775 C C . HIS A 1 94 ? 2.624 -5.323 -0.139 1.00 93.88 94 HIS A C 1
ATOM 777 O O . HIS A 1 94 ? 2.972 -6.354 0.428 1.00 93.88 94 HIS A O 1
ATOM 783 N N . VAL A 1 95 ? 3.249 -4.153 0.021 1.00 91.75 95 VAL A N 1
ATOM 784 C CA . VAL A 1 95 ? 4.479 -3.980 0.801 1.00 91.75 95 VAL A CA 1
ATOM 785 C C . VAL A 1 95 ? 4.194 -3.957 2.314 1.00 91.75 95 VAL A C 1
ATOM 787 O O . VAL A 1 95 ? 3.209 -3.330 2.725 1.00 91.75 95 VAL A O 1
ATOM 790 N N . PRO A 1 96 ? 5.015 -4.620 3.150 1.00 89.88 96 PRO A N 1
ATOM 791 C CA . PRO A 1 96 ? 4.904 -4.530 4.602 1.00 89.88 96 PRO A CA 1
ATOM 792 C C . PRO A 1 96 ? 5.379 -3.163 5.133 1.00 89.88 96 PRO A C 1
ATOM 794 O O . PRO A 1 96 ? 6.120 -2.453 4.448 1.00 89.88 96 PRO A O 1
ATOM 797 N N . PRO A 1 97 ? 4.999 -2.791 6.369 1.00 88.25 97 PRO A N 1
ATOM 798 C CA . PRO A 1 97 ? 5.654 -1.737 7.145 1.00 88.25 97 PRO A CA 1
ATOM 799 C C . PRO A 1 97 ? 7.174 -1.929 7.202 1.00 88.25 97 PRO A C 1
ATOM 801 O O . PRO A 1 97 ? 7.648 -3.039 7.462 1.00 88.25 97 PRO A O 1
ATOM 804 N N . GLY A 1 98 ? 7.947 -0.856 7.028 1.00 86.50 98 GLY A N 1
ATOM 805 C CA . GLY A 1 98 ? 9.413 -0.899 7.152 1.00 86.50 98 GLY A CA 1
ATOM 806 C C . GLY A 1 98 ? 9.883 -1.273 8.562 1.00 86.50 98 GLY A C 1
ATOM 807 O O . GLY A 1 98 ? 10.945 -1.862 8.741 1.00 86.50 98 GLY A O 1
ATOM 808 N N . THR A 1 99 ? 9.066 -0.983 9.573 1.00 83.25 99 THR A N 1
ATOM 809 C CA . THR A 1 99 ? 9.299 -1.379 10.972 1.00 83.25 99 THR A CA 1
ATOM 810 C C . THR A 1 99 ? 9.142 -2.877 11.250 1.00 83.25 99 THR A C 1
ATOM 812 O O . THR A 1 99 ? 9.603 -3.327 12.299 1.00 83.25 99 THR A O 1
ATOM 815 N N . LEU A 1 100 ? 8.501 -3.643 10.359 1.00 80.56 100 LEU A N 1
ATOM 816 C CA . LEU A 1 100 ? 8.193 -5.064 10.575 1.00 80.56 100 LEU A CA 1
ATOM 817 C C . LEU A 1 100 ? 8.956 -6.014 9.647 1.00 80.56 100 LEU A C 1
ATOM 819 O O . LEU A 1 100 ? 9.090 -7.189 9.979 1.00 80.56 100 LEU A O 1
ATOM 823 N N . ALA A 1 101 ? 9.458 -5.535 8.509 1.00 80.69 101 ALA A N 1
ATOM 824 C CA . ALA A 1 101 ? 10.194 -6.358 7.557 1.00 80.69 101 ALA A CA 1
ATOM 825 C C . ALA A 1 101 ? 11.305 -5.555 6.874 1.00 80.69 101 ALA A C 1
ATOM 827 O O . ALA A 1 101 ? 11.132 -4.380 6.555 1.00 80.69 101 ALA A O 1
ATOM 828 N N . SER A 1 102 ? 12.431 -6.209 6.579 1.00 78.94 102 SER A N 1
ATOM 829 C CA . SER A 1 102 ? 13.548 -5.595 5.844 1.00 78.94 102 SER A CA 1
ATOM 830 C C . SER A 1 102 ? 13.178 -5.217 4.407 1.00 78.94 102 SER A C 1
ATOM 832 O O . SER A 1 102 ? 13.743 -4.282 3.848 1.00 78.94 102 SER A O 1
ATOM 834 N N . SER A 1 103 ? 12.206 -5.925 3.827 1.00 81.38 103 SER A N 1
ATOM 835 C CA . SER A 1 103 ? 11.596 -5.637 2.525 1.00 81.38 103 SER A CA 1
ATOM 836 C C . SER A 1 103 ? 10.483 -4.577 2.595 1.00 81.38 103 SER A C 1
ATOM 838 O O . SER A 1 103 ? 9.837 -4.290 1.585 1.00 81.38 103 SER A O 1
ATOM 840 N N . GLY A 1 104 ? 10.223 -4.023 3.782 1.00 86.50 104 GLY A N 1
ATOM 841 C CA . GLY A 1 104 ? 9.139 -3.084 4.024 1.00 86.50 104 GLY A CA 1
ATOM 842 C C . GLY A 1 104 ? 9.421 -1.653 3.589 1.00 86.50 104 GLY A C 1
ATOM 843 O O . GLY A 1 104 ? 10.534 -1.266 3.234 1.00 86.50 104 GLY A O 1
ATOM 844 N N . ASP A 1 105 ? 8.367 -0.846 3.631 1.00 92.38 105 ASP A N 1
ATOM 845 C CA . ASP A 1 105 ? 8.389 0.547 3.210 1.00 92.38 105 ASP A CA 1
ATOM 846 C C . ASP A 1 105 ? 8.283 1.504 4.405 1.00 92.38 105 ASP A C 1
ATOM 848 O O . ASP A 1 105 ? 7.204 1.738 4.948 1.00 92.38 105 ASP A O 1
ATOM 852 N N . SER A 1 106 ? 9.396 2.142 4.770 1.00 91.88 106 SER A N 1
ATOM 853 C CA . SER A 1 106 ? 9.414 3.160 5.829 1.00 91.88 106 SER A CA 1
ATOM 854 C C . SER A 1 106 ? 8.616 4.425 5.485 1.00 91.88 106 SER A C 1
ATOM 856 O O . SER A 1 106 ? 8.169 5.136 6.381 1.00 91.88 106 SER A O 1
ATOM 858 N N . THR A 1 107 ? 8.371 4.713 4.204 1.00 95.00 107 THR A N 1
ATOM 859 C CA . THR A 1 107 ? 7.527 5.850 3.804 1.00 95.00 107 THR A CA 1
ATOM 860 C C . THR A 1 107 ? 6.044 5.597 4.066 1.00 95.00 107 THR A C 1
ATOM 862 O O . THR A 1 107 ? 5.290 6.555 4.242 1.00 95.00 107 THR A O 1
ATOM 865 N N . LEU A 1 108 ? 5.621 4.328 4.120 1.00 95.00 108 LEU A N 1
ATOM 866 C CA . LEU A 1 108 ? 4.281 3.950 4.565 1.00 95.00 108 LEU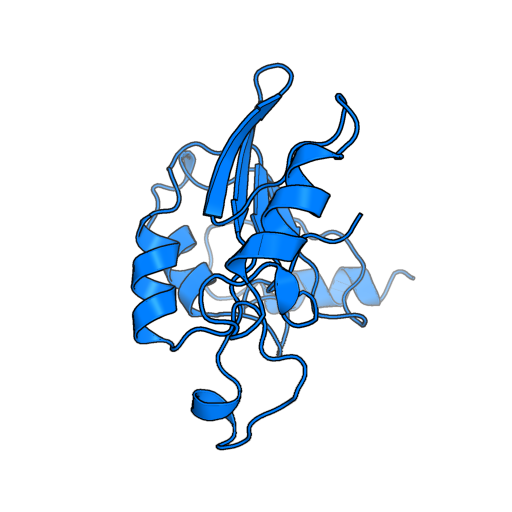 A CA 1
ATOM 867 C C . LEU A 1 108 ? 4.149 4.150 6.080 1.00 95.00 108 LEU A C 1
ATOM 869 O O . LEU A 1 108 ? 3.145 4.693 6.542 1.00 95.00 108 LEU A O 1
ATOM 873 N N . ASP A 1 109 ? 5.191 3.794 6.835 1.00 92.69 109 ASP A N 1
ATOM 874 C CA . ASP A 1 109 ? 5.250 4.034 8.280 1.00 92.69 109 ASP A CA 1
ATOM 875 C C . ASP A 1 109 ? 5.137 5.528 8.596 1.00 92.69 109 ASP A C 1
ATOM 877 O O . ASP A 1 109 ? 4.353 5.913 9.465 1.00 92.69 109 ASP A O 1
ATOM 881 N N . ASP A 1 110 ? 5.860 6.375 7.854 1.00 94.06 110 ASP A N 1
ATOM 882 C CA . ASP A 1 110 ? 5.783 7.835 7.970 1.00 94.06 110 ASP A CA 1
ATOM 883 C C . ASP A 1 110 ? 4.348 8.344 7.746 1.00 94.06 110 ASP A C 1
ATOM 885 O O . ASP A 1 110 ? 3.852 9.170 8.516 1.00 94.06 110 ASP A O 1
ATOM 889 N N . ALA A 1 111 ? 3.662 7.840 6.715 1.00 94.56 111 ALA A N 1
ATOM 890 C CA . ALA A 1 111 ? 2.302 8.258 6.383 1.00 94.56 111 ALA A CA 1
ATOM 891 C C . ALA A 1 111 ? 1.290 7.854 7.466 1.00 94.56 111 ALA A C 1
ATOM 893 O O . ALA A 1 111 ? 0.482 8.679 7.892 1.00 94.56 111 ALA A O 1
ATOM 894 N N . ILE A 1 112 ? 1.368 6.619 7.971 1.00 92.75 112 ILE A N 1
ATOM 895 C CA . ILE A 1 112 ? 0.513 6.151 9.074 1.00 92.75 112 ILE A CA 1
ATOM 896 C C . ILE A 1 112 ? 0.839 6.920 10.363 1.00 92.75 112 ILE A C 1
ATOM 898 O O . ILE A 1 112 ? -0.058 7.295 11.120 1.00 92.75 112 ILE A O 1
ATOM 902 N N . ALA A 1 113 ? 2.117 7.202 10.625 1.00 91.44 113 ALA A N 1
ATOM 903 C CA . ALA A 1 113 ? 2.544 7.960 11.796 1.00 91.44 113 ALA A CA 1
ATOM 904 C C . ALA A 1 113 ? 2.090 9.428 11.760 1.00 91.44 113 ALA A C 1
ATOM 906 O O . ALA A 1 113 ? 1.860 10.006 12.825 1.00 91.44 113 ALA A O 1
ATOM 907 N N . ALA A 1 114 ? 1.929 10.013 10.572 1.00 92.25 114 ALA A N 1
ATOM 908 C CA . ALA A 1 114 ? 1.401 11.362 10.391 1.00 92.25 114 ALA A CA 1
ATOM 909 C C . ALA A 1 114 ? -0.112 11.467 10.665 1.00 92.25 114 ALA A C 1
ATOM 911 O O . ALA A 1 114 ? -0.612 12.563 10.918 1.00 92.25 114 ALA A O 1
ATOM 912 N N . MET A 1 115 ? -0.850 10.351 10.654 1.00 93.38 115 MET A N 1
ATOM 913 C CA . MET A 1 115 ? -2.277 10.348 10.983 1.00 93.38 115 MET A CA 1
ATOM 914 C C . MET A 1 115 ? -2.504 10.545 12.494 1.00 93.38 115 MET A C 1
ATOM 916 O O . MET A 1 115 ? -1.737 9.999 13.310 1.00 93.38 115 MET A O 1
ATOM 920 N N . PRO A 1 116 ? -3.590 11.246 12.891 1.00 92.00 116 PRO A N 1
ATOM 921 C CA . PRO A 1 116 ? -4.067 11.246 14.271 1.00 92.00 116 PRO A CA 1
ATOM 922 C C . PRO A 1 116 ? -4.211 9.813 14.784 1.00 92.00 116 PRO A C 1
ATOM 924 O O . PRO A 1 116 ? -4.611 8.928 14.031 1.00 92.00 116 PRO A O 1
ATOM 927 N N . ARG A 1 117 ? -3.879 9.569 16.057 1.00 87.81 117 ARG A N 1
ATOM 928 C CA . ARG A 1 117 ? -3.848 8.211 16.634 1.00 87.81 117 ARG A CA 1
ATOM 929 C C . ARG A 1 117 ? -5.160 7.452 16.428 1.00 87.81 117 ARG A C 1
ATOM 931 O O . ARG A 1 117 ? -5.112 6.311 15.986 1.00 87.81 117 ARG A O 1
ATOM 938 N N . ASP A 1 118 ? -6.288 8.118 16.652 1.00 88.19 118 ASP A N 1
ATOM 939 C CA . ASP A 1 118 ? -7.631 7.531 16.529 1.00 88.19 118 ASP A CA 1
ATOM 940 C C . ASP A 1 118 ? -8.102 7.387 15.071 1.00 88.19 118 ASP A C 1
ATOM 942 O O . ASP A 1 118 ? -9.113 6.747 14.793 1.00 88.19 118 ASP A O 1
ATOM 946 N N . SER A 1 119 ? -7.347 7.960 14.133 1.00 90.50 119 SER A N 1
ATOM 947 C CA . SER A 1 119 ? -7.598 7.919 12.692 1.00 90.50 119 SER A CA 1
ATOM 948 C C . SER A 1 119 ? -6.706 6.919 11.952 1.00 90.50 119 SER A C 1
ATOM 950 O O . SER A 1 119 ? -6.813 6.804 10.728 1.00 90.50 119 SER A O 1
ATOM 952 N N . ARG A 1 120 ? -5.795 6.228 12.648 1.00 93.06 120 ARG A N 1
ATOM 953 C CA . ARG A 1 120 ? -4.925 5.209 12.043 1.00 93.06 120 ARG A CA 1
ATOM 954 C C . ARG A 1 120 ? -5.719 3.938 11.725 1.00 93.06 120 ARG A C 1
ATOM 956 O O . ARG A 1 120 ? -6.700 3.662 12.414 1.00 93.06 120 ARG A O 1
ATOM 963 N N . PRO A 1 121 ? -5.287 3.140 10.730 1.00 94.06 121 PRO A N 1
ATOM 964 C CA . PRO A 1 121 ? -5.909 1.854 10.444 1.00 94.06 121 PRO A CA 1
ATOM 965 C C . PRO A 1 121 ? -5.941 0.959 11.685 1.00 94.06 121 PRO A C 1
ATOM 967 O O . PRO A 1 121 ? -4.916 0.784 12.345 1.00 94.06 121 PRO A O 1
ATOM 970 N N . LYS A 1 122 ? -7.099 0.364 11.987 1.00 94.19 122 LYS A N 1
ATOM 971 C CA . LYS A 1 122 ? -7.220 -0.594 13.103 1.00 94.19 122 LYS A CA 1
ATOM 972 C C . LYS A 1 122 ? -6.487 -1.900 12.801 1.00 94.19 122 LYS A C 1
ATOM 974 O O . LYS A 1 122 ? -5.902 -2.503 13.696 1.00 94.19 122 LYS A O 1
ATOM 979 N N . VAL A 1 123 ? -6.522 -2.325 11.539 1.00 94.56 123 VAL A N 1
ATOM 980 C CA . VAL A 1 123 ? -5.813 -3.499 11.029 1.00 94.56 123 VAL A CA 1
ATOM 981 C C . VAL A 1 123 ? -5.045 -3.117 9.770 1.00 94.56 123 VA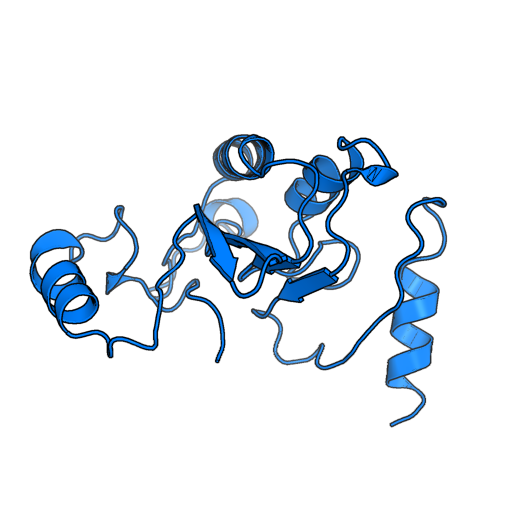L A C 1
ATOM 983 O O . VAL A 1 123 ? -5.570 -2.436 8.888 1.00 94.56 123 VAL A O 1
ATOM 986 N N . HIS A 1 124 ? -3.806 -3.594 9.667 1.00 94.19 124 HIS A N 1
ATOM 987 C CA . HIS A 1 124 ? -2.993 -3.491 8.460 1.00 94.19 124 HIS A CA 1
ATOM 988 C C . HIS A 1 124 ? -2.606 -4.894 7.991 1.00 94.19 124 HIS A C 1
ATOM 990 O O . HIS A 1 124 ? -1.846 -5.591 8.657 1.00 94.19 124 HIS A O 1
ATOM 996 N N . CYS A 1 125 ? -3.156 -5.314 6.855 1.00 93.88 125 CYS A N 1
ATOM 997 C CA . CYS A 1 125 ? -2.820 -6.574 6.202 1.00 93.88 125 CYS A CA 1
ATOM 998 C C . CYS A 1 125 ? -1.851 -6.326 5.048 1.00 93.88 125 CYS A C 1
ATOM 1000 O O . CYS A 1 125 ? -2.072 -5.440 4.221 1.00 93.88 125 CYS A O 1
ATOM 1002 N N . PHE A 1 126 ? -0.804 -7.140 4.960 1.00 92.62 126 PHE A N 1
ATOM 1003 C CA . PHE A 1 126 ? 0.209 -7.004 3.922 1.00 92.62 126 PHE A CA 1
ATOM 1004 C C . PHE A 1 126 ? 0.784 -8.347 3.474 1.00 92.62 126 PHE A C 1
ATOM 1006 O O . PHE A 1 126 ? 0.492 -9.390 4.060 1.00 92.62 126 PHE A O 1
ATOM 1013 N N . GLY A 1 127 ? 1.552 -8.316 2.385 1.00 85.31 127 GLY A N 1
ATOM 1014 C CA . GLY A 1 127 ? 2.227 -9.475 1.813 1.00 85.31 127 GLY A CA 1
ATOM 1015 C C . GLY A 1 127 ? 3.683 -9.163 1.478 1.00 85.31 127 GLY A C 1
ATOM 1016 O O . GLY A 1 127 ? 4.400 -8.607 2.303 1.00 85.31 127 GLY A O 1
ATOM 1017 N N . HIS A 1 128 ? 4.095 -9.531 0.261 1.00 82.56 128 HIS A N 1
ATOM 1018 C CA . HIS A 1 128 ? 5.437 -9.358 -0.311 1.00 82.56 128 HIS A CA 1
ATOM 1019 C C . HIS A 1 128 ? 6.561 -10.159 0.365 1.00 82.56 128 HIS A C 1
ATOM 1021 O O . HIS A 1 128 ? 7.285 -10.866 -0.334 1.00 82.56 128 HIS A O 1
ATOM 1027 N N . ASP A 1 129 ? 6.667 -10.127 1.692 1.00 76.19 129 ASP A N 1
ATOM 1028 C CA . ASP A 1 129 ? 7.627 -10.931 2.443 1.00 76.19 129 ASP A CA 1
ATOM 1029 C C . ASP A 1 129 ? 7.056 -12.324 2.739 1.00 76.19 129 ASP A C 1
ATOM 1031 O O . ASP A 1 129 ? 6.038 -12.475 3.416 1.00 76.19 129 ASP A O 1
ATOM 1035 N N . HIS A 1 130 ? 7.693 -13.365 2.204 1.00 77.75 130 HIS A N 1
ATOM 1036 C CA . HIS A 1 130 ? 7.250 -14.748 2.389 1.00 77.75 130 HIS A CA 1
ATOM 1037 C C . HIS A 1 130 ? 7.763 -15.373 3.694 1.00 77.75 130 HIS A C 1
ATOM 1039 O O . HIS A 1 130 ? 7.341 -16.477 4.031 1.00 77.75 130 HIS A O 1
ATOM 1045 N N . HIS A 1 131 ? 8.664 -14.701 4.418 1.00 67.69 131 HIS A N 1
ATOM 1046 C CA . HIS A 1 131 ? 9.263 -15.210 5.654 1.00 67.69 131 HIS A CA 1
ATOM 1047 C C . HIS A 1 131 ? 8.570 -14.666 6.917 1.00 67.69 131 HIS A C 1
ATOM 1049 O O . HIS A 1 131 ? 8.837 -15.146 8.013 1.00 67.69 131 HIS A O 1
ATOM 1055 N N . GLY A 1 132 ? 7.670 -13.686 6.777 1.00 66.56 132 GLY A N 1
ATOM 1056 C CA . GLY A 1 132 ? 7.026 -12.970 7.886 1.00 66.56 132 GLY A CA 1
ATOM 1057 C C . GLY A 1 132 ? 5.563 -13.341 8.156 1.00 66.56 132 GLY A C 1
ATOM 1058 O O . GLY A 1 132 ? 4.795 -12.472 8.564 1.00 66.56 132 GLY A O 1
ATOM 1059 N N . PHE A 1 133 ? 5.131 -14.581 7.895 1.00 73.19 133 PHE A N 1
ATOM 1060 C CA . PHE A 1 133 ? 3.742 -14.977 8.165 1.00 73.19 133 PHE A CA 1
ATOM 1061 C C . PHE A 1 133 ? 3.427 -14.896 9.667 1.00 73.19 133 PHE A C 1
ATOM 1063 O O . PHE A 1 133 ? 4.089 -15.537 10.479 1.00 73.19 133 PHE A O 1
ATOM 1070 N N . GLY A 1 134 ? 2.392 -14.142 10.037 1.00 82.88 134 GLY A N 1
ATOM 1071 C CA . GLY A 1 134 ? 1.973 -14.026 11.430 1.00 82.88 134 GLY A CA 1
ATOM 1072 C C . GLY A 1 134 ? 1.028 -12.859 11.690 1.00 82.88 134 GLY A C 1
ATOM 1073 O O . GLY A 1 134 ? 0.523 -12.215 10.770 1.00 82.88 134 GLY A O 1
ATOM 1074 N N . VAL A 1 135 ? 0.795 -12.593 12.975 1.00 84.06 135 VAL A N 1
ATOM 1075 C CA . VAL A 1 135 ? 0.021 -11.452 13.470 1.00 84.06 135 VAL A CA 1
ATOM 1076 C C . VAL A 1 135 ? 0.798 -10.776 14.595 1.00 84.06 135 VAL A C 1
ATOM 1078 O O . VAL A 1 135 ? 1.399 -11.447 15.431 1.00 84.06 135 VAL A O 1
ATOM 1081 N N . SER A 1 136 ? 0.793 -9.445 14.619 1.00 84.75 136 SER A N 1
ATOM 1082 C CA . SER A 1 136 ? 1.443 -8.663 15.668 1.00 84.75 136 SER A CA 1
ATOM 1083 C C . SER A 1 136 ? 0.519 -7.555 16.151 1.00 84.75 136 SER A C 1
ATOM 1085 O O . SER A 1 136 ? -0.125 -6.876 15.350 1.00 84.75 136 SER A O 1
ATOM 1087 N N . LEU A 1 137 ? 0.455 -7.372 17.470 1.00 84.25 137 LEU A N 1
ATOM 1088 C CA . LEU A 1 137 ? -0.208 -6.227 18.078 1.00 84.25 137 LEU A CA 1
ATOM 1089 C C . LEU A 1 137 ? 0.782 -5.068 18.137 1.00 84.25 137 LEU A C 1
ATOM 1091 O O . LEU A 1 137 ? 1.750 -5.093 18.896 1.00 84.25 137 LEU A O 1
ATOM 1095 N N . VAL A 1 138 ? 0.517 -4.034 17.346 1.00 79.19 138 VAL A N 1
ATOM 1096 C CA . VAL A 1 138 ? 1.343 -2.829 17.317 1.00 79.19 138 VAL A CA 1
ATOM 1097 C C . VAL A 1 138 ? 0.671 -1.752 18.158 1.00 79.19 138 VAL A C 1
ATOM 1099 O O . VAL A 1 138 ? -0.404 -1.259 17.824 1.00 79.19 138 VAL A O 1
ATOM 1102 N N . GLN A 1 139 ? 1.320 -1.347 19.249 1.00 71.75 139 GLN A N 1
ATOM 1103 C CA . GLN A 1 139 ? 0.931 -0.130 19.952 1.00 71.75 139 GLN A CA 1
ATOM 1104 C C . GLN A 1 139 ? 1.567 1.069 19.259 1.00 71.75 139 GLN A C 1
ATOM 1106 O O . GLN A 1 139 ? 2.779 1.291 19.311 1.00 71.75 139 GLN A O 1
ATOM 1111 N N . TYR A 1 140 ? 0.732 1.887 18.631 1.00 64.25 140 TYR A N 1
ATOM 1112 C CA . TYR A 1 140 ? 1.142 3.203 18.177 1.00 64.25 140 TYR A CA 1
ATOM 1113 C C . TYR A 1 140 ? 1.518 4.029 19.406 1.00 64.25 140 TYR A C 1
ATOM 1115 O O . TYR A 1 140 ? 0.632 4.483 20.117 1.00 64.25 140 TYR A O 1
ATOM 1123 N N . GLY A 1 141 ? 2.804 4.214 19.712 1.00 53.06 141 GLY A N 1
ATOM 1124 C CA . GLY A 1 141 ? 3.172 5.054 20.857 1.00 53.06 141 GLY A CA 1
ATOM 1125 C C . GLY A 1 141 ? 4.470 4.790 21.597 1.00 53.06 141 GLY A C 1
ATOM 1126 O O . GLY A 1 141 ? 4.573 5.251 22.722 1.00 53.06 141 GLY A O 1
ATOM 1127 N N . ASN A 1 142 ? 5.462 4.139 20.997 1.00 42.69 142 ASN A N 1
ATOM 1128 C CA . ASN A 1 142 ? 6.851 4.334 21.407 1.00 42.69 142 ASN A CA 1
ATOM 1129 C C . ASN A 1 142 ? 7.768 3.948 20.248 1.00 42.69 142 ASN A C 1
ATOM 1131 O O . ASN A 1 142 ? 7.720 2.811 19.783 1.00 42.69 142 ASN A O 1
ATOM 1135 N N . LYS A 1 143 ? 8.624 4.872 19.793 1.00 44.50 143 LYS A N 1
ATOM 1136 C CA . LYS A 1 143 ? 9.644 4.645 18.745 1.00 44.50 143 LYS A CA 1
ATOM 1137 C C . LYS A 1 143 ? 10.751 3.647 19.171 1.00 44.50 143 LYS A C 1
ATOM 1139 O O . LYS A 1 143 ? 11.859 3.717 18.660 1.00 44.50 143 LYS A O 1
ATOM 1144 N N . GLY A 1 144 ? 10.478 2.736 20.110 1.00 41.16 144 GLY A N 1
ATOM 1145 C CA . GLY A 1 144 ? 11.489 1.890 20.749 1.00 41.16 144 GLY A CA 1
ATOM 1146 C C . GLY A 1 144 ? 11.151 0.408 20.919 1.00 41.16 144 GLY A C 1
ATOM 1147 O O . GLY A 1 144 ? 12.024 -0.311 21.375 1.00 41.16 144 GLY A O 1
ATOM 1148 N N . ASN A 1 145 ? 9.949 -0.078 20.569 1.00 42.94 145 ASN A N 1
ATOM 1149 C CA . ASN A 1 145 ? 9.560 -1.463 20.914 1.00 42.94 145 ASN A CA 1
ATOM 1150 C C . ASN A 1 145 ? 8.977 -2.328 19.783 1.00 42.94 145 ASN A C 1
ATOM 1152 O O . ASN A 1 145 ? 8.654 -3.489 20.027 1.00 42.94 145 ASN A O 1
ATOM 1156 N N . ALA A 1 146 ? 8.870 -1.827 18.546 1.00 49.72 146 ALA A N 1
ATOM 1157 C CA . ALA A 1 146 ? 8.325 -2.624 17.437 1.00 49.72 146 ALA A CA 1
ATOM 1158 C C . ALA A 1 146 ? 9.178 -3.875 17.124 1.00 49.72 146 ALA A C 1
ATOM 1160 O O . ALA A 1 146 ? 8.630 -4.929 16.815 1.00 49.72 146 ALA A O 1
ATOM 1161 N N . GLY A 1 147 ? 10.504 -3.793 17.305 1.00 43.50 147 GLY A N 1
ATOM 1162 C CA . GLY A 1 147 ? 11.415 -4.925 17.093 1.00 43.50 147 GLY A CA 1
ATOM 1163 C C . GLY A 1 147 ? 11.287 -6.055 18.125 1.00 43.50 147 GLY A C 1
ATOM 1164 O O . GLY A 1 147 ? 11.578 -7.204 17.807 1.00 43.50 147 GLY A O 1
ATOM 1165 N N . ALA A 1 148 ? 10.809 -5.768 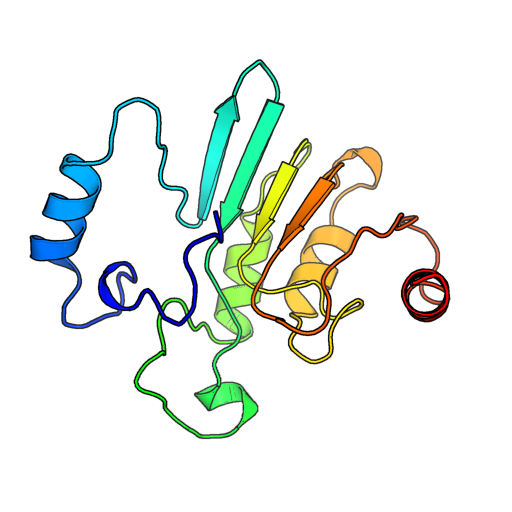19.341 1.00 41.59 148 ALA A N 1
ATOM 1166 C CA . ALA A 1 148 ? 10.687 -6.772 20.402 1.00 41.59 148 ALA A CA 1
ATOM 1167 C C . ALA A 1 148 ? 9.397 -7.605 20.285 1.00 41.59 148 ALA A C 1
ATOM 1169 O O . ALA A 1 148 ? 9.398 -8.798 20.584 1.00 41.59 148 ALA A O 1
ATOM 1170 N N . ALA A 1 149 ? 8.302 -7.003 19.806 1.00 42.78 149 ALA A N 1
ATOM 1171 C CA . ALA A 1 149 ? 7.017 -7.691 19.667 1.00 42.78 149 ALA A CA 1
ATOM 1172 C C . ALA A 1 149 ? 7.003 -8.706 18.508 1.00 42.78 149 ALA A C 1
ATOM 1174 O O . ALA A 1 149 ? 6.370 -9.754 18.621 1.00 42.78 149 ALA A O 1
ATOM 1175 N N . ALA A 1 150 ? 7.721 -8.432 17.412 1.00 44.25 150 ALA A N 1
ATOM 1176 C CA . ALA A 1 150 ? 7.833 -9.358 16.281 1.00 44.25 150 ALA A CA 1
ATOM 1177 C C . ALA A 1 150 ? 8.687 -10.598 16.618 1.00 44.25 150 ALA A C 1
ATOM 1179 O O . ALA A 1 150 ? 8.335 -11.713 16.238 1.00 44.25 150 ALA A O 1
ATOM 1180 N N . ALA A 1 151 ? 9.762 -10.427 17.397 1.00 38.72 151 ALA A N 1
ATOM 1181 C CA . ALA A 1 151 ? 10.629 -11.530 17.818 1.00 38.72 151 ALA A CA 1
ATOM 1182 C C . ALA A 1 151 ? 9.927 -12.519 18.771 1.00 38.72 151 ALA A C 1
ATOM 1184 O O . ALA A 1 151 ? 10.175 -13.720 18.705 1.00 38.72 151 ALA A O 1
ATOM 1185 N N . ALA A 1 152 ? 9.011 -12.036 19.618 1.00 36.69 152 ALA A N 1
ATOM 1186 C CA . ALA A 1 152 ? 8.274 -12.885 20.556 1.00 36.69 152 ALA A CA 1
ATOM 1187 C C . ALA A 1 152 ? 7.273 -13.833 19.866 1.00 36.69 152 ALA A C 1
ATOM 1189 O O . ALA A 1 152 ? 7.030 -14.926 20.369 1.00 36.69 152 ALA A O 1
ATOM 1190 N N . ALA A 1 153 ? 6.718 -13.450 18.710 1.00 39.22 153 ALA A N 1
ATOM 1191 C CA . ALA A 1 153 ? 5.781 -14.294 17.965 1.00 39.22 153 ALA A CA 1
ATOM 1192 C C . ALA A 1 153 ? 6.490 -15.410 17.175 1.00 39.22 153 ALA A C 1
ATOM 1194 O O . ALA A 1 153 ? 5.957 -16.510 17.059 1.00 39.22 153 ALA A O 1
ATOM 1195 N N . ALA A 1 154 ? 7.706 -15.155 16.680 1.00 37.78 154 ALA A N 1
ATOM 1196 C CA . ALA A 1 154 ? 8.502 -16.143 15.946 1.00 37.78 154 ALA A CA 1
ATOM 1197 C C . ALA A 1 154 ? 9.107 -17.235 16.849 1.00 37.78 154 ALA A C 1
ATOM 1199 O O . ALA A 1 154 ? 9.400 -18.323 16.373 1.00 37.78 154 ALA A O 1
ATOM 1200 N N . ALA A 1 155 ? 9.282 -16.964 18.146 1.00 33.84 155 ALA A N 1
ATOM 1201 C CA . ALA A 1 155 ? 9.817 -17.928 19.111 1.00 33.84 155 ALA A CA 1
ATOM 1202 C C . ALA A 1 155 ? 8.754 -18.874 19.711 1.00 33.84 155 ALA A C 1
ATOM 1204 O O . ALA A 1 155 ? 9.092 -19.729 20.527 1.00 33.84 155 ALA A O 1
ATOM 1205 N N . ALA A 1 156 ? 7.478 -18.705 19.346 1.00 34.47 156 ALA A N 1
ATOM 1206 C CA . ALA A 1 156 ? 6.350 -19.472 19.878 1.00 34.47 156 ALA A CA 1
ATOM 1207 C C . ALA A 1 156 ? 5.733 -20.466 18.868 1.00 34.47 156 ALA A C 1
ATOM 1209 O O . ALA A 1 156 ? 4.662 -21.011 19.140 1.00 34.47 156 ALA A O 1
ATOM 1210 N N . ALA A 1 157 ? 6.390 -20.695 17.725 1.00 33.56 157 ALA A N 1
ATOM 1211 C CA . ALA A 1 157 ? 6.032 -21.691 16.709 1.00 33.56 157 ALA A CA 1
ATOM 1212 C C . ALA A 1 157 ? 7.148 -22.734 16.572 1.00 33.56 157 ALA A C 1
ATOM 1214 O O . ALA A 1 157 ? 6.806 -23.916 16.343 1.00 33.56 157 ALA A O 1
#